Protein AF-A0AAW9KHX1-F1 (afdb_monomer_lite)

pLDDT: mean 90.31, std 8.46, range [48.0, 96.62]

Organism: Clostridium perfringens (NCBI:txid1502)

Radius of gyration: 13.53 Å; chains: 1; bounding box: 32×23×30 Å

Sequence (61 aa):
MNRNINLLEDESIDDLQLDNLYLIQKKSGFRFGVDAVLLSNFANVKRNHRVIDLCTGTGIV

Structure (mmCIF, N/CA/C/O backbone):
data_AF-A0AAW9KHX1-F1
#
_entry.id   AF-A0AAW9KHX1-F1
#
loop_
_atom_site.group_PDB
_atom_site.id
_atom_site.type_symbol
_atom_site.label_atom_id
_atom_site.label_alt_id
_atom_site.label_comp_id
_atom_site.label_asym_id
_atom_site.label_entity_id
_atom_site.label_seq_id
_atom_site.pdbx_PDB_ins_code
_atom_site.Cartn_x
_atom_site.Cartn_y
_atom_site.Cartn_z
_atom_site.occupancy
_atom_site.B_iso_or_equiv
_atom_site.auth_seq_id
_atom_site.auth_comp_id
_atom_site.auth_asym_id
_atom_site.auth_atom_id
_atom_site.pdbx_PDB_model_num
ATOM 1 N N . MET A 1 1 ? -21.504 -1.796 -7.874 1.00 55.72 1 MET A N 1
ATOM 2 C CA . MET A 1 1 ? -21.119 -3.197 -7.582 1.00 55.72 1 MET A CA 1
ATOM 3 C C . MET A 1 1 ? -21.807 -3.602 -6.282 1.00 55.72 1 MET A C 1
ATOM 5 O O . MET A 1 1 ? -21.536 -2.964 -5.279 1.00 55.72 1 MET A O 1
ATOM 9 N N . ASN A 1 2 ? -22.694 -4.604 -6.278 1.00 48.00 2 ASN A N 1
ATOM 10 C CA . ASN A 1 2 ? -23.231 -5.176 -5.032 1.00 48.00 2 ASN A CA 1
ATOM 11 C C . ASN A 1 2 ? -22.316 -6.326 -4.603 1.00 48.00 2 ASN A C 1
ATOM 13 O O . ASN A 1 2 ? -22.562 -7.482 -4.942 1.00 48.00 2 ASN A O 1
ATOM 17 N N . ARG A 1 3 ? -21.208 -6.002 -3.932 1.00 64.19 3 ARG A N 1
ATOM 18 C CA . ARG A 1 3 ? -20.384 -6.996 -3.238 1.00 64.19 3 ARG A CA 1
ATOM 19 C C . ARG A 1 3 ? -20.750 -6.916 -1.756 1.00 64.19 3 ARG A C 1
ATOM 21 O O . ARG A 1 3 ? -20.622 -5.848 -1.169 1.00 64.19 3 ARG A O 1
ATOM 28 N N . ASN A 1 4 ? -21.207 -8.021 -1.165 1.00 77.88 4 ASN A N 1
ATOM 29 C CA . ASN A 1 4 ? -21.323 -8.137 0.291 1.00 77.88 4 ASN A CA 1
ATOM 30 C C . ASN A 1 4 ? -19.903 -8.211 0.866 1.00 77.88 4 ASN A C 1
ATOM 32 O O . ASN A 1 4 ? -19.339 -9.295 1.003 1.00 77.88 4 ASN A O 1
ATOM 36 N N . ILE A 1 5 ? -19.296 -7.047 1.095 1.00 85.25 5 ILE A N 1
ATOM 37 C CA . ILE A 1 5 ? -17.974 -6.913 1.704 1.00 85.25 5 ILE A CA 1
ATOM 38 C C . ILE A 1 5 ? -18.190 -6.722 3.202 1.00 85.25 5 ILE A C 1
ATOM 40 O O . ILE A 1 5 ? -18.809 -5.747 3.623 1.00 85.25 5 ILE A O 1
ATOM 44 N N . ASN A 1 6 ? -17.690 -7.666 3.996 1.00 90.69 6 ASN A N 1
ATOM 45 C CA . ASN A 1 6 ? -17.696 -7.553 5.449 1.00 90.69 6 ASN A CA 1
ATOM 46 C C . ASN A 1 6 ? -16.556 -6.624 5.868 1.00 90.69 6 ASN A C 1
ATOM 48 O O . ASN A 1 6 ? -15.395 -7.016 5.797 1.00 90.69 6 ASN A O 1
ATOM 52 N N . LEU A 1 7 ? -16.899 -5.405 6.275 1.00 93.44 7 LEU A N 1
ATOM 53 C CA . LEU A 1 7 ? -15.958 -4.449 6.852 1.00 93.44 7 LEU A CA 1
ATOM 54 C C . LEU A 1 7 ? -15.993 -4.536 8.372 1.00 93.44 7 LEU A C 1
ATOM 56 O O . LEU A 1 7 ? -17.064 -4.699 8.964 1.00 93.44 7 LEU A O 1
ATOM 60 N N . LEU A 1 8 ? -14.833 -4.375 8.999 1.00 94.31 8 LEU A N 1
ATOM 61 C CA . LEU A 1 8 ? -14.772 -4.089 10.428 1.00 94.31 8 LEU A CA 1
ATOM 62 C C . LEU A 1 8 ? -15.213 -2.639 10.696 1.00 94.31 8 LEU A C 1
ATOM 64 O O . LEU A 1 8 ? -15.166 -1.781 9.813 1.00 94.31 8 LEU A O 1
ATOM 68 N N . GLU A 1 9 ? -15.640 -2.341 11.928 1.00 95.19 9 GLU A N 1
ATOM 69 C CA . GLU A 1 9 ? -16.119 -0.995 12.301 1.00 95.19 9 GLU A CA 1
ATOM 70 C C . GLU A 1 9 ? -15.088 0.109 12.021 1.00 95.19 9 GLU A C 1
ATOM 72 O O . GLU A 1 9 ? -15.440 1.243 11.676 1.00 95.19 9 GLU A O 1
ATOM 77 N N . ASP A 1 10 ? -13.805 -0.223 12.130 1.00 95.56 10 ASP A N 1
ATOM 78 C CA . ASP A 1 10 ? -12.676 0.672 11.932 1.00 95.56 10 ASP A CA 1
ATOM 79 C C . ASP A 1 10 ? -12.097 0.618 10.510 1.00 95.56 10 ASP A C 1
ATOM 81 O O . ASP A 1 10 ? -10.986 1.097 10.306 1.00 95.56 10 ASP A O 1
ATOM 85 N N . GLU A 1 11 ? -12.828 0.097 9.520 1.00 95.31 11 GLU A N 1
ATOM 86 C CA . GLU A 1 11 ? -12.392 0.001 8.120 1.00 95.31 11 GLU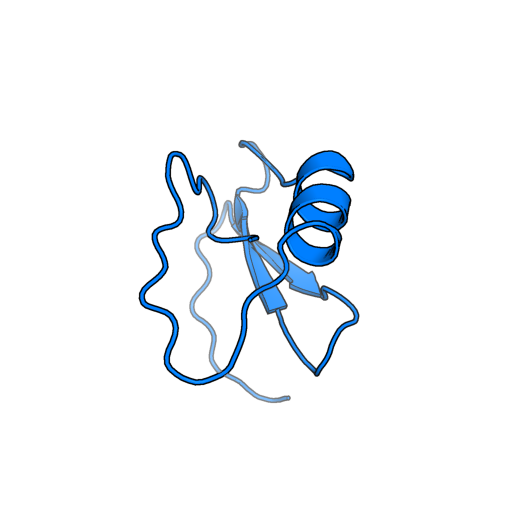 A CA 1
ATOM 87 C C . GLU A 1 11 ? -13.269 0.815 7.155 1.00 95.31 11 GLU A C 1
ATOM 89 O O . GLU A 1 11 ? -14.458 1.047 7.384 1.00 95.31 11 GLU A O 1
ATOM 94 N N . SER A 1 12 ? -12.668 1.273 6.058 1.00 94.25 12 SER A N 1
ATOM 95 C CA . SER A 1 12 ? -13.351 1.836 4.891 1.00 94.25 12 SER A CA 1
ATOM 96 C C . SER A 1 12 ? -12.869 1.160 3.615 1.00 94.25 12 SER A C 1
ATOM 98 O O . SER A 1 12 ? -11.823 0.512 3.598 1.00 94.25 12 SER A O 1
ATOM 100 N N . ILE A 1 13 ? -13.644 1.331 2.548 1.00 93.75 13 ILE A N 1
ATOM 101 C CA . ILE A 1 13 ? -13.228 0.984 1.193 1.00 93.75 13 ILE A CA 1
ATOM 102 C C . ILE A 1 13 ? -12.855 2.281 0.492 1.00 93.75 13 ILE A C 1
ATOM 104 O O . ILE A 1 13 ? -13.696 3.173 0.376 1.00 93.75 13 ILE A O 1
ATOM 108 N N . ASP A 1 14 ? -11.626 2.346 0.003 1.00 91.75 14 ASP A N 1
ATOM 109 C CA . ASP A 1 14 ? -11.131 3.449 -0.804 1.00 91.75 14 ASP A CA 1
ATOM 110 C C . ASP A 1 14 ? -11.116 2.994 -2.278 1.00 91.75 14 ASP A C 1
ATOM 112 O O . ASP A 1 14 ? -10.631 1.909 -2.614 1.00 91.75 14 ASP A O 1
ATOM 116 N N . ASP A 1 15 ? -11.721 3.795 -3.159 1.00 92.50 15 ASP A N 1
ATOM 117 C CA . ASP A 1 15 ? -11.706 3.572 -4.610 1.00 92.50 15 ASP A CA 1
ATOM 118 C C . ASP A 1 15 ? -10.381 4.098 -5.174 1.00 92.50 15 ASP A C 1
ATOM 120 O O . ASP A 1 15 ? -10.083 5.288 -5.041 1.00 92.50 15 ASP A O 1
ATOM 124 N N . LEU A 1 16 ? -9.584 3.219 -5.789 1.00 91.12 16 LEU A N 1
ATOM 125 C CA . LEU A 1 16 ? -8.282 3.591 -6.352 1.00 91.12 16 LEU A CA 1
ATOM 126 C C . LEU A 1 16 ? -8.406 4.320 -7.698 1.00 91.12 16 LEU A C 1
ATOM 128 O O . LEU A 1 16 ? -7.401 4.787 -8.228 1.00 91.12 16 LEU A O 1
ATOM 132 N N . GLN A 1 17 ? -9.616 4.409 -8.264 1.00 91.50 17 GLN A N 1
ATOM 133 C CA . GLN A 1 17 ? -9.912 5.016 -9.568 1.00 91.50 17 GLN A CA 1
ATOM 134 C C . GLN A 1 17 ? -9.085 4.423 -10.719 1.00 91.50 17 GLN A C 1
ATOM 136 O O . GLN A 1 17 ? -8.850 5.067 -11.741 1.00 91.50 17 GLN A O 1
ATOM 141 N N . LEU A 1 18 ? -8.665 3.168 -10.555 1.00 88.88 18 LEU A N 1
ATOM 142 C CA . LEU A 1 18 ? -7.828 2.425 -11.486 1.00 88.88 18 LEU A CA 1
ATOM 143 C C . LEU A 1 18 ? -8.425 1.031 -11.666 1.00 88.88 18 LEU A C 1
ATOM 145 O O . LEU A 1 18 ? -8.560 0.301 -10.692 1.00 88.88 18 LEU A O 1
ATOM 149 N N . ASP A 1 19 ? -8.812 0.671 -12.890 1.00 89.38 19 ASP A N 1
ATOM 150 C CA . ASP A 1 19 ? -9.249 -0.682 -13.276 1.00 89.38 19 ASP A CA 1
ATOM 151 C C . ASP A 1 19 ? -10.301 -1.351 -12.360 1.00 89.38 19 ASP A C 1
ATOM 153 O O . ASP A 1 19 ? -10.355 -2.575 -12.233 1.00 89.38 19 ASP A O 1
ATOM 157 N N . ASN A 1 20 ? -11.191 -0.559 -11.746 1.00 91.00 20 ASN A N 1
ATOM 158 C CA . ASN A 1 20 ? -12.165 -1.014 -10.739 1.00 91.00 20 ASN A CA 1
ATOM 159 C C . ASN A 1 20 ? -11.517 -1.704 -9.519 1.00 91.00 20 ASN A C 1
ATOM 161 O O . ASN A 1 20 ? -12.086 -2.645 -8.948 1.00 91.00 20 ASN A O 1
ATOM 165 N N . LEU A 1 21 ? -10.321 -1.258 -9.137 1.00 91.62 21 LEU A N 1
ATOM 166 C CA . LEU A 1 21 ? -9.621 -1.686 -7.935 1.00 91.62 21 LEU A CA 1
ATOM 167 C C . LEU A 1 21 ? -10.087 -0.877 -6.725 1.00 91.62 21 LEU A C 1
ATOM 169 O O . LEU A 1 21 ? -10.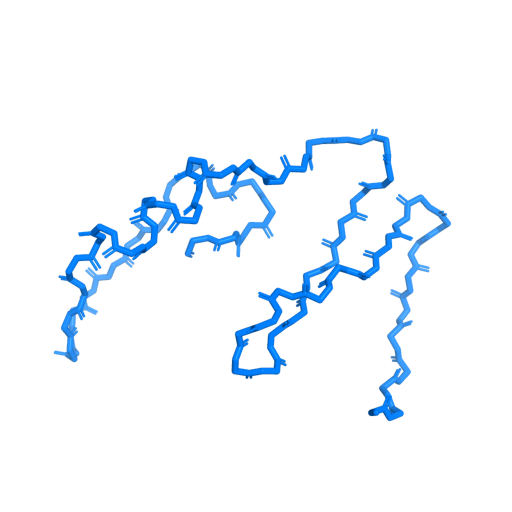255 0.340 -6.771 1.00 91.62 21 LEU A O 1
ATOM 173 N N . TYR A 1 22 ? -10.263 -1.592 -5.622 1.00 92.25 22 TYR A N 1
ATOM 174 C CA . TYR A 1 22 ? -10.720 -1.060 -4.348 1.00 92.25 22 TYR A CA 1
ATOM 175 C C . TYR A 1 22 ? -9.828 -1.609 -3.248 1.00 92.25 22 TYR A C 1
ATOM 177 O O . TYR A 1 22 ? -9.484 -2.794 -3.275 1.00 92.25 22 TYR A O 1
ATOM 185 N N . LEU A 1 23 ? -9.505 -0.773 -2.266 1.00 92.69 23 LEU A N 1
ATOM 186 C CA . LEU A 1 23 ? -8.663 -1.149 -1.141 1.00 92.69 23 LEU A CA 1
ATOM 187 C C . LEU A 1 23 ? -9.434 -1.025 0.173 1.00 92.69 23 LEU A C 1
ATOM 189 O O . LEU A 1 23 ? -10.050 0.002 0.446 1.00 92.69 23 LEU A O 1
ATOM 193 N N . ILE A 1 24 ? -9.392 -2.070 0.998 1.00 93.75 24 ILE A N 1
ATOM 194 C CA . ILE A 1 24 ? -9.909 -2.014 2.369 1.00 93.75 24 ILE A CA 1
ATOM 195 C C . ILE A 1 24 ? -8.809 -1.452 3.264 1.00 93.75 24 ILE A C 1
ATOM 197 O O . ILE A 1 24 ? -7.688 -1.960 3.265 1.00 93.75 24 ILE A O 1
ATOM 201 N N . GLN A 1 25 ? -9.120 -0.413 4.036 1.00 94.06 25 GLN A N 1
ATOM 202 C CA . GLN A 1 25 ? -8.142 0.257 4.889 1.00 94.06 25 GLN A CA 1
ATOM 203 C C . GLN A 1 25 ? -8.714 0.632 6.244 1.00 94.06 25 GLN A C 1
ATOM 205 O O . GLN A 1 25 ? -9.871 1.029 6.372 1.00 94.06 25 GLN A O 1
ATOM 210 N N . LYS A 1 26 ? -7.853 0.610 7.261 1.00 94.44 26 LYS A N 1
ATOM 211 C CA . LYS A 1 26 ? -8.181 1.134 8.586 1.00 94.44 26 LYS A CA 1
ATOM 212 C C . LYS A 1 26 ? -8.459 2.641 8.516 1.00 94.44 26 LYS A C 1
ATOM 214 O O . LYS A 1 26 ? -7.768 3.395 7.830 1.00 94.44 26 LYS A O 1
ATOM 219 N N . LYS A 1 27 ? -9.479 3.109 9.233 1.00 92.81 27 LYS A N 1
ATOM 220 C CA . LYS A 1 27 ? -9.822 4.533 9.399 1.00 92.81 27 LYS A CA 1
ATOM 221 C C . LYS A 1 27 ? -8.737 5.273 10.178 1.00 92.81 27 LYS A C 1
ATOM 223 O O . LYS A 1 27 ? -8.332 6.353 9.770 1.00 92.81 27 LYS A O 1
ATOM 228 N N . SER A 1 28 ? -8.227 4.642 11.236 1.00 90.94 28 SER A N 1
ATOM 229 C CA . SER A 1 28 ? -7.226 5.209 12.149 1.00 90.94 28 SER A CA 1
ATOM 230 C C . SER A 1 28 ? -5.944 4.374 12.163 1.00 90.94 28 SER A C 1
ATOM 232 O O . SER A 1 28 ? -5.537 3.852 13.197 1.00 90.94 28 SER A O 1
ATOM 234 N N . GLY A 1 29 ? -5.319 4.210 10.998 1.00 86.69 29 GLY A N 1
ATOM 235 C CA . GLY A 1 29 ? -4.076 3.457 10.833 1.00 86.69 29 GLY A CA 1
ATOM 236 C C . GLY A 1 29 ? -3.271 3.957 9.638 1.00 86.69 29 GLY A C 1
ATOM 237 O O . GLY A 1 29 ? -3.585 4.997 9.062 1.00 86.69 29 GLY A O 1
ATOM 238 N N . PHE A 1 30 ? -2.232 3.213 9.259 1.00 87.06 30 PHE A N 1
ATOM 239 C CA . PHE A 1 30 ? -1.468 3.525 8.054 1.00 87.06 30 PHE A CA 1
ATOM 240 C C . PHE A 1 30 ? -2.383 3.505 6.822 1.00 87.06 30 PHE A C 1
ATOM 242 O O . PHE A 1 30 ? -3.089 2.523 6.572 1.00 87.06 30 PHE A O 1
ATOM 249 N N . ARG A 1 31 ? -2.346 4.589 6.048 1.00 91.50 31 ARG A N 1
ATOM 250 C CA . ARG A 1 31 ? -2.984 4.696 4.738 1.00 91.50 31 ARG A CA 1
ATOM 251 C C . ARG A 1 31 ? -1.916 4.986 3.698 1.00 91.50 31 ARG A C 1
ATOM 253 O O . ARG A 1 31 ? -0.948 5.677 4.006 1.00 91.50 31 ARG A O 1
ATOM 260 N N . PHE A 1 32 ? -2.079 4.429 2.501 1.00 91.12 32 PHE A N 1
ATOM 261 C CA . PHE A 1 32 ? -1.109 4.629 1.435 1.00 91.12 32 PHE A CA 1
ATOM 262 C C . PHE A 1 32 ? -0.975 6.116 1.088 1.00 91.12 32 PHE A C 1
ATOM 264 O O . PHE A 1 32 ? -1.953 6.866 1.099 1.00 91.12 32 PHE A O 1
ATOM 271 N N . GLY A 1 33 ? 0.253 6.537 0.807 1.00 89.94 33 GLY A N 1
ATOM 272 C CA . GLY A 1 33 ? 0.554 7.867 0.308 1.00 89.94 33 GLY A CA 1
ATOM 273 C C . GLY A 1 33 ? 0.712 7.879 -1.208 1.00 89.94 33 GLY A C 1
ATOM 274 O O . GLY A 1 33 ? 0.595 6.866 -1.898 1.00 89.94 33 GLY A O 1
ATOM 275 N N . VAL A 1 34 ? 1.028 9.060 -1.735 1.00 91.69 34 VAL A N 1
ATOM 276 C CA . VAL A 1 34 ? 1.361 9.240 -3.157 1.00 91.69 34 VAL A CA 1
ATOM 277 C C . VAL A 1 34 ? 2.644 8.486 -3.533 1.00 91.69 34 VAL A C 1
ATOM 279 O O . VAL A 1 34 ? 2.805 8.074 -4.677 1.00 91.69 34 VAL A O 1
ATOM 282 N N . ASP A 1 35 ? 3.545 8.269 -2.577 1.00 92.12 35 ASP A N 1
ATOM 283 C CA . ASP A 1 35 ? 4.788 7.516 -2.752 1.00 92.12 35 ASP A CA 1
ATOM 284 C C . ASP A 1 35 ? 4.552 6.079 -3.234 1.00 92.12 35 ASP A C 1
ATOM 286 O O . ASP A 1 35 ? 5.191 5.653 -4.194 1.00 92.12 35 ASP A O 1
ATOM 290 N N . ALA A 1 36 ? 3.590 5.366 -2.646 1.00 92.06 36 ALA A N 1
ATOM 291 C CA . ALA A 1 36 ? 3.196 4.026 -3.076 1.00 92.06 36 ALA A CA 1
ATOM 292 C C . ALA A 1 36 ? 2.684 4.001 -4.527 1.00 92.06 36 ALA A C 1
ATOM 294 O O . ALA A 1 36 ? 3.055 3.122 -5.301 1.00 92.06 36 ALA A O 1
ATOM 295 N N . VAL A 1 37 ? 1.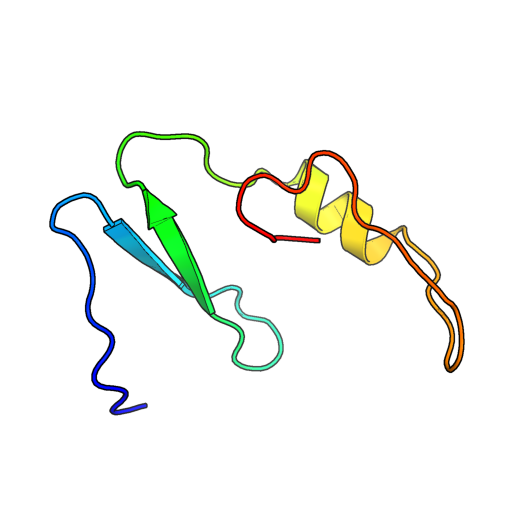885 5.001 -4.914 1.00 90.25 37 VAL A N 1
ATOM 296 C CA . VAL A 1 37 ? 1.353 5.129 -6.282 1.00 90.25 37 VAL A CA 1
ATOM 297 C C . VAL A 1 37 ? 2.472 5.415 -7.286 1.00 90.25 37 VAL A C 1
ATOM 299 O O . VAL A 1 37 ? 2.509 4.860 -8.382 1.00 90.25 37 VAL A O 1
ATOM 302 N N . LEU A 1 38 ? 3.421 6.277 -6.920 1.00 93.56 38 LEU A N 1
ATOM 303 C CA . LEU A 1 38 ? 4.575 6.559 -7.770 1.00 93.56 38 LEU A CA 1
ATOM 304 C C . LEU A 1 38 ? 5.506 5.346 -7.878 1.00 93.56 38 LEU A C 1
ATOM 306 O O . LEU A 1 38 ? 6.037 5.095 -8.960 1.00 93.56 38 LEU A O 1
ATOM 310 N N . LEU A 1 39 ? 5.684 4.582 -6.796 1.00 93.75 39 LEU A N 1
ATOM 311 C CA . LEU A 1 39 ? 6.500 3.369 -6.785 1.00 93.75 39 LEU A CA 1
ATOM 312 C C . LEU A 1 39 ? 5.909 2.275 -7.683 1.00 93.75 39 LEU A C 1
ATOM 314 O O . LEU A 1 39 ? 6.658 1.676 -8.457 1.00 93.75 39 LEU A O 1
ATOM 318 N N . SER A 1 40 ? 4.591 2.051 -7.639 1.00 90.88 40 SER A N 1
ATOM 319 C CA . SER A 1 40 ? 3.930 1.064 -8.505 1.00 90.88 40 SER A CA 1
ATOM 320 C C . SER A 1 40 ? 4.051 1.434 -9.985 1.00 90.88 40 SER A C 1
ATOM 322 O O . SER A 1 40 ? 4.357 0.577 -10.811 1.00 90.88 40 SER A O 1
ATOM 324 N N . ASN A 1 41 ? 3.937 2.722 -10.323 1.00 91.00 41 ASN A N 1
ATOM 325 C CA . ASN A 1 41 ? 4.161 3.199 -11.689 1.00 91.00 41 ASN A CA 1
ATOM 326 C C . ASN A 1 41 ? 5.644 3.153 -12.114 1.00 91.00 41 ASN A C 1
ATOM 328 O O . ASN A 1 41 ? 5.954 2.986 -13.293 1.00 91.00 41 ASN A O 1
ATOM 332 N N . PHE A 1 42 ? 6.580 3.310 -11.175 1.00 94.38 42 PHE A N 1
ATOM 333 C CA . PHE A 1 42 ? 8.016 3.225 -11.450 1.00 94.38 42 PHE A CA 1
ATOM 334 C C . PHE A 1 42 ? 8.482 1.783 -11.707 1.00 94.38 42 PHE A C 1
ATOM 336 O O . PHE A 1 42 ? 9.404 1.552 -12.497 1.00 94.38 42 PHE A O 1
ATOM 343 N N . ALA A 1 43 ? 7.863 0.800 -11.051 1.00 93.31 43 ALA A N 1
ATOM 344 C CA . ALA A 1 43 ? 8.236 -0.602 -11.164 1.00 93.31 43 ALA A CA 1
ATOM 345 C C . ALA A 1 43 ? 7.925 -1.173 -12.564 1.00 93.31 43 ALA A C 1
ATOM 347 O O . ALA A 1 43 ? 6.783 -1.441 -12.926 1.00 93.31 43 ALA A O 1
ATOM 348 N N . ASN A 1 44 ? 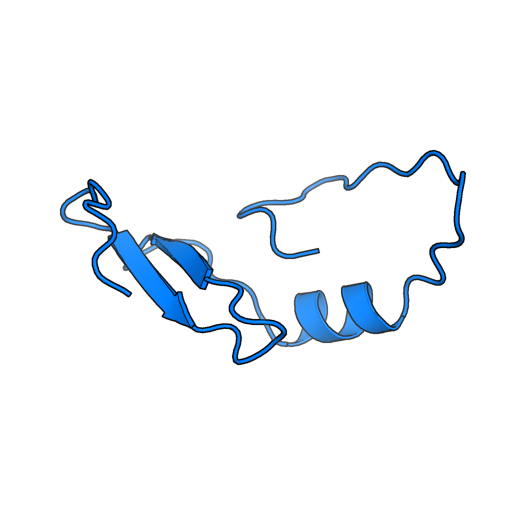8.964 -1.438 -13.362 1.00 92.69 44 ASN A N 1
ATOM 349 C CA . ASN A 1 44 ? 8.815 -2.043 -14.690 1.00 92.69 44 ASN A CA 1
ATOM 350 C C . ASN A 1 44 ? 8.665 -3.574 -14.606 1.00 92.69 44 ASN A C 1
ATOM 352 O O . ASN A 1 44 ? 9.628 -4.330 -14.794 1.00 92.69 44 ASN A O 1
ATOM 356 N N . VAL A 1 45 ? 7.451 -4.037 -14.314 1.00 92.12 45 VAL A N 1
ATOM 357 C CA . VAL A 1 45 ? 7.116 -5.465 -14.252 1.00 92.12 45 VAL A CA 1
ATOM 358 C C . VAL A 1 45 ? 6.679 -5.968 -15.629 1.00 92.12 45 VAL A C 1
ATOM 360 O O . VAL A 1 45 ? 5.759 -5.437 -16.244 1.00 92.12 45 VAL A O 1
ATOM 363 N N . LYS A 1 46 ? 7.330 -7.026 -16.129 1.00 93.62 46 LYS A N 1
ATOM 364 C CA . LYS A 1 46 ? 6.995 -7.657 -17.415 1.00 93.62 46 LYS A CA 1
ATOM 365 C C . LYS A 1 46 ? 6.321 -9.003 -17.203 1.00 93.62 46 LYS A C 1
ATOM 367 O O . LYS A 1 46 ? 6.494 -9.661 -16.177 1.00 93.62 46 LYS A O 1
ATOM 372 N N . ARG A 1 47 ? 5.594 -9.453 -18.228 1.00 95.31 47 ARG A N 1
ATOM 373 C CA . ARG A 1 47 ? 4.981 -10.784 -18.242 1.00 95.31 47 ARG A CA 1
ATOM 374 C C . ARG A 1 47 ? 6.031 -11.859 -17.934 1.00 95.31 47 ARG A C 1
ATOM 376 O O . ARG A 1 47 ? 7.104 -11.859 -18.530 1.00 95.31 47 ARG A O 1
ATOM 383 N N . ASN A 1 48 ? 5.686 -12.778 -17.032 1.00 96.44 48 ASN A N 1
ATOM 384 C CA . ASN A 1 48 ? 6.528 -13.874 -16.530 1.00 96.44 48 ASN A CA 1
ATOM 385 C C . ASN A 1 48 ? 7.676 -13.471 -15.585 1.00 96.44 48 ASN A C 1
ATOM 387 O O . ASN A 1 48 ? 8.486 -14.329 -15.228 1.00 96.44 48 ASN A O 1
ATOM 391 N N . HIS A 1 49 ? 7.763 -12.212 -15.142 1.00 96.62 49 HIS A N 1
ATOM 392 C CA . HIS A 1 49 ? 8.634 -11.881 -14.015 1.00 96.62 49 HIS A CA 1
ATOM 393 C C . HIS A 1 49 ? 8.128 -12.549 -12.731 1.00 96.62 49 HIS A C 1
ATOM 395 O O . HIS A 1 49 ? 6.927 -12.616 -12.476 1.00 96.62 49 HIS A O 1
ATOM 401 N N . ARG A 1 50 ? 9.067 -13.017 -11.905 1.00 96.19 50 ARG A N 1
ATOM 402 C CA . ARG A 1 50 ? 8.800 -13.328 -10.499 1.00 96.19 50 ARG A CA 1
ATOM 403 C C . ARG A 1 50 ? 9.136 -12.085 -9.688 1.00 96.19 50 ARG A C 1
ATOM 405 O O . ARG A 1 50 ? 10.280 -11.643 -9.714 1.00 96.19 50 ARG A O 1
ATOM 412 N N . VAL A 1 51 ? 8.131 -11.521 -9.031 1.00 94.12 51 VAL A N 1
ATOM 413 C CA . VAL A 1 51 ? 8.238 -10.293 -8.236 1.00 94.12 51 VAL A CA 1
ATOM 414 C C . VAL A 1 51 ? 7.881 -10.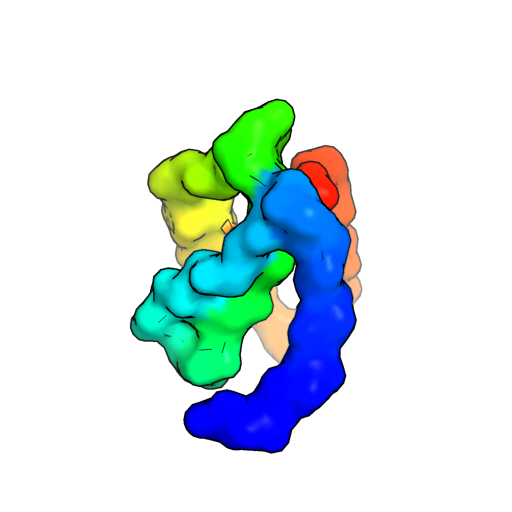577 -6.784 1.00 94.12 51 VAL A C 1
ATOM 416 O O . VAL A 1 51 ? 7.163 -11.534 -6.492 1.00 94.12 51 VAL A O 1
ATOM 419 N N . ILE A 1 52 ? 8.410 -9.754 -5.886 1.00 94.75 52 ILE A N 1
ATOM 420 C CA . ILE A 1 52 ? 8.080 -9.755 -4.465 1.00 94.75 52 ILE A CA 1
ATOM 421 C C . ILE A 1 52 ? 7.860 -8.307 -4.036 1.00 94.75 52 ILE A C 1
ATOM 423 O O . ILE A 1 52 ? 8.692 -7.454 -4.342 1.00 94.75 52 ILE A O 1
ATOM 427 N N . ASP A 1 53 ? 6.751 -8.049 -3.348 1.00 93.88 53 ASP A N 1
ATOM 428 C CA . ASP A 1 53 ? 6.519 -6.784 -2.657 1.00 93.88 53 ASP A CA 1
ATOM 429 C C . ASP A 1 53 ? 6.914 -6.950 -1.183 1.00 93.88 53 ASP A C 1
ATOM 431 O O . ASP A 1 53 ? 6.412 -7.829 -0.475 1.00 93.88 53 ASP A O 1
ATOM 435 N N . LEU A 1 54 ? 7.885 -6.1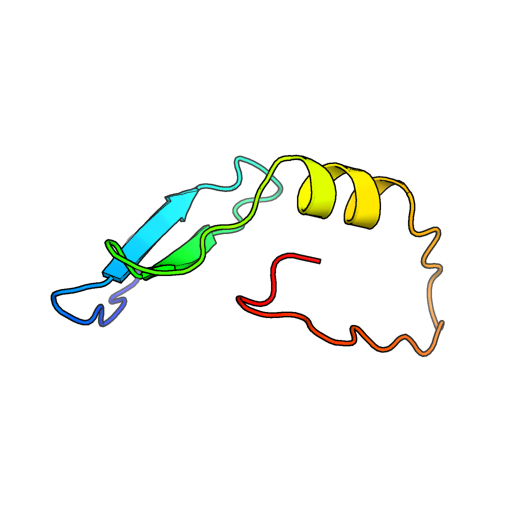56 -0.738 1.00 94.19 54 LEU A N 1
ATOM 436 C CA . LEU A 1 54 ? 8.426 -6.193 0.617 1.00 94.19 54 LEU A CA 1
ATOM 437 C C . LEU A 1 54 ? 7.942 -4.961 1.370 1.00 94.19 54 LEU A C 1
ATOM 439 O O . LEU A 1 54 ? 7.939 -3.863 0.829 1.00 94.19 54 LEU A O 1
ATOM 443 N N . CYS A 1 55 ? 7.588 -5.137 2.645 1.00 91.31 55 CYS A N 1
ATOM 444 C CA . CYS A 1 55 ? 7.022 -4.061 3.467 1.00 91.31 55 CYS A CA 1
ATOM 445 C C . CYS A 1 55 ? 5.703 -3.491 2.899 1.00 91.31 55 CYS A C 1
ATOM 447 O O . CYS A 1 55 ? 5.398 -2.319 3.088 1.00 91.31 55 CYS A O 1
ATOM 449 N N . THR A 1 56 ? 4.904 -4.356 2.268 1.00 90.69 56 THR A N 1
ATOM 450 C CA . THR A 1 56 ? 3.678 -4.031 1.514 1.00 90.69 56 THR A CA 1
ATOM 451 C C . THR A 1 56 ? 2.594 -3.261 2.290 1.00 90.69 56 THR A C 1
ATOM 453 O O . THR A 1 56 ? 1.738 -2.588 1.711 1.00 90.69 56 THR A O 1
ATOM 456 N N . GLY A 1 57 ? 2.602 -3.338 3.625 1.00 90.94 57 GLY A N 1
ATOM 457 C CA . GLY A 1 57 ? 1.606 -2.686 4.471 1.00 90.94 57 GLY A CA 1
ATOM 458 C C . GLY A 1 57 ? 0.188 -3.153 4.135 1.00 90.94 57 GLY A C 1
ATOM 459 O O . GLY A 1 57 ? -0.206 -4.254 4.507 1.00 90.94 57 GLY A O 1
ATOM 460 N N . THR A 1 58 ? -0.570 -2.304 3.437 1.00 90.62 58 THR A N 1
ATOM 461 C CA . THR A 1 58 ? -1.952 -2.600 3.014 1.00 90.62 58 THR A CA 1
ATOM 462 C C . THR A 1 58 ? -2.054 -3.314 1.663 1.00 90.62 58 THR A C 1
ATOM 464 O O . THR A 1 58 ? -3.167 -3.640 1.266 1.00 90.62 58 THR A O 1
ATOM 467 N N . GLY A 1 59 ? -0.946 -3.602 0.969 1.00 90.75 59 GLY A N 1
ATOM 468 C CA . GLY A 1 59 ? -1.011 -4.266 -0.340 1.00 90.75 59 GLY A CA 1
ATOM 469 C C . GLY A 1 59 ? -1.274 -3.317 -1.504 1.00 90.75 59 GLY A C 1
ATOM 470 O O . GLY A 1 59 ? -1.991 -3.686 -2.426 1.00 90.75 59 GLY A O 1
ATOM 471 N N . ILE A 1 60 ? -0.779 -2.078 -1.431 1.00 93.19 60 ILE A N 1
ATOM 472 C CA . ILE A 1 60 ? -1.082 -1.031 -2.423 1.00 93.19 60 ILE A CA 1
ATOM 473 C C . ILE A 1 60 ? -0.232 -1.119 -3.710 1.00 93.19 60 ILE A C 1
ATOM 475 O O . ILE A 1 60 ? -0.660 -0.583 -4.732 1.00 93.19 60 ILE A O 1
ATOM 479 N N . VAL A 1 61 ? 0.949 -1.756 -3.673 1.00 90.19 61 VAL A N 1
ATOM 480 C CA . VAL A 1 61 ? 1.900 -1.848 -4.807 1.00 90.19 61 VAL A CA 1
ATOM 481 C C . VAL A 1 61 ? 1.729 -3.142 -5.596 1.00 90.19 61 VAL A C 1
ATOM 483 O O . VAL A 1 61 ? 1.572 -4.213 -4.969 1.00 90.19 61 VAL A O 1
#

InterPro domains:
  IPR029063 S-adenosyl-L-methionine-dependent methyltransferase superfamily [G3DSA:3.40.50.150] (11-61)
  IPR029063 S-adenosyl-L-methionine-dependent methyltransferase superfamily [SSF53335] (14-60)

Foldseek 3Di:
DPDPDDADPQWDWDQPVPPRDIFIDGNPDDDDDVVLVVVVVVDPDDPPDDDDDPPCPRVSD

Secondary structure (DSSP, 8-state):
--------TTEEEEE-SSTT-EEEEETTS----HHHHHHHHH----TT-----SS-TTT--